Protein AF-A0A4V1T1F6-F1 (afdb_monomer_lite)

Sequence (88 aa):
MIKYADFEEAVAAAAGDISNWRHILPAIPYAHRRRYLMTVQEGFEMPVAFDMVMASLTLYEDDYLKFLEEAMAVYLNKPVNHSPNGNK

pLDDT: mean 87.59, std 15.44, range [42.5, 97.12]

Radius of gyration: 14.25 Å; chains: 1; bounding box: 27×48×28 Å

Foldseek 3Di:
DADLVNLLVLLCVLQPDCPVPSVCSVVQDPVCSVQLSVLSNLPDDNVVSSVLCVVCVPPDPVVSVLVSLVVSCVVVVHDDDPPPPDDD

Structure (mmCIF, N/CA/C/O backbone):
data_AF-A0A4V1T1F6-F1
#
_entry.id   AF-A0A4V1T1F6-F1
#
loop_
_atom_site.group_PDB
_atom_site.id
_atom_site.type_symbol
_atom_site.label_atom_id
_atom_site.label_alt_id
_atom_site.label_comp_id
_atom_site.label_asym_id
_atom_site.label_entity_id
_atom_site.label_seq_id
_atom_site.pdbx_PDB_ins_code
_atom_site.Cartn_x
_atom_site.Cartn_y
_atom_site.Cartn_z
_atom_site.occupancy
_atom_site.B_iso_or_equiv
_atom_site.auth_seq_id
_atom_site.auth_comp_id
_atom_site.auth_asym_id
_atom_site.auth_atom_id
_atom_site.pdbx_PDB_model_num
ATOM 1 N N . MET A 1 1 ? 14.485 1.073 -2.622 1.00 68.12 1 MET A N 1
ATOM 2 C CA . MET A 1 1 ? 13.858 0.467 -3.819 1.00 68.12 1 MET A CA 1
ATOM 3 C C . MET A 1 1 ? 13.458 -0.958 -3.477 1.00 68.12 1 MET A C 1
ATOM 5 O O . MET A 1 1 ? 14.347 -1.715 -3.122 1.00 68.12 1 MET A O 1
ATOM 9 N N . ILE A 1 2 ? 12.168 -1.311 -3.524 1.00 83.19 2 ILE A N 1
ATOM 10 C CA . ILE A 1 2 ? 11.679 -2.666 -3.186 1.00 83.19 2 ILE A CA 1
ATOM 11 C C . ILE A 1 2 ? 11.415 -3.426 -4.492 1.00 83.19 2 ILE A C 1
ATOM 13 O O . ILE A 1 2 ? 10.664 -2.937 -5.344 1.00 83.19 2 ILE A O 1
ATOM 17 N N . LYS A 1 3 ? 12.047 -4.588 -4.703 1.00 91.50 3 LYS A N 1
ATOM 18 C CA . LYS A 1 3 ? 11.771 -5.414 -5.894 1.00 91.50 3 LYS A CA 1
ATOM 19 C C . LYS A 1 3 ? 10.359 -5.991 -5.808 1.00 91.50 3 LYS A C 1
ATOM 21 O O . LYS A 1 3 ? 9.754 -6.007 -4.747 1.00 91.50 3 LYS A O 1
ATOM 26 N N . TYR A 1 4 ? 9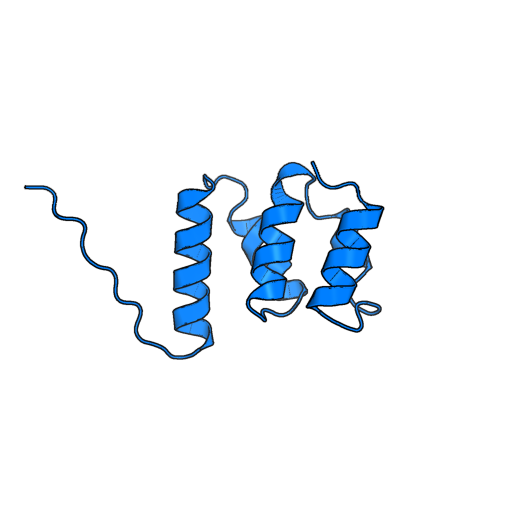.796 -6.419 -6.937 1.00 92.81 4 TYR A N 1
ATOM 27 C CA . TYR A 1 4 ? 8.414 -6.915 -6.938 1.00 92.81 4 TYR A CA 1
ATOM 28 C C . TYR A 1 4 ? 8.237 -8.174 -6.078 1.00 92.81 4 TYR A C 1
ATOM 30 O O . TYR A 1 4 ? 7.298 -8.218 -5.297 1.00 92.81 4 TYR A O 1
ATOM 38 N N . ALA A 1 5 ? 9.169 -9.131 -6.161 1.00 94.06 5 ALA A N 1
ATOM 39 C CA . ALA A 1 5 ? 9.143 -10.335 -5.328 1.00 94.06 5 ALA A CA 1
ATOM 40 C C . ALA A 1 5 ? 9.176 -9.990 -3.828 1.00 94.06 5 ALA A C 1
ATOM 42 O O . ALA A 1 5 ? 8.293 -10.408 -3.089 1.00 94.06 5 ALA A O 1
ATOM 43 N N . ASP A 1 6 ? 10.118 -9.136 -3.414 1.00 95.75 6 ASP A N 1
ATOM 44 C CA . ASP A 1 6 ? 10.235 -8.685 -2.020 1.00 95.75 6 ASP A CA 1
ATOM 45 C C . ASP A 1 6 ? 8.973 -7.936 -1.548 1.00 95.75 6 ASP A C 1
ATOM 47 O O . ASP A 1 6 ? 8.570 -8.031 -0.393 1.00 95.75 6 ASP A O 1
ATOM 51 N N . PHE A 1 7 ? 8.340 -7.169 -2.442 1.00 96.25 7 PHE A N 1
ATOM 52 C CA . PHE A 1 7 ? 7.095 -6.460 -2.152 1.00 96.25 7 PHE A CA 1
ATOM 53 C C . PHE A 1 7 ? 5.929 -7.426 -1.930 1.00 96.25 7 PHE A C 1
ATOM 55 O O . PHE A 1 7 ? 5.186 -7.273 -0.966 1.00 96.25 7 PHE A O 1
ATOM 62 N N . GLU A 1 8 ? 5.773 -8.414 -2.806 1.00 96.19 8 GLU A N 1
ATOM 63 C CA . GLU A 1 8 ? 4.724 -9.425 -2.701 1.00 96.19 8 GLU A CA 1
ATOM 64 C C . GLU A 1 8 ? 4.868 -10.261 -1.422 1.00 96.19 8 GLU A C 1
ATOM 66 O O . GLU A 1 8 ? 3.886 -10.448 -0.703 1.00 96.19 8 GLU A O 1
ATOM 71 N N . GLU A 1 9 ? 6.091 -10.687 -1.098 1.00 96.38 9 GLU A N 1
ATOM 72 C CA . GLU A 1 9 ? 6.396 -11.402 0.144 1.00 96.38 9 GLU A CA 1
ATOM 73 C C . GLU A 1 9 ? 6.078 -10.549 1.380 1.00 96.38 9 GLU A C 1
ATOM 75 O O . GLU A 1 9 ? 5.419 -11.022 2.306 1.00 96.38 9 GLU A O 1
ATOM 80 N N . ALA A 1 10 ? 6.471 -9.271 1.377 1.00 96.94 10 ALA A N 1
ATOM 81 C CA . ALA A 1 10 ? 6.194 -8.363 2.486 1.00 96.94 10 ALA A CA 1
ATOM 82 C C . ALA A 1 10 ? 4.689 -8.119 2.690 1.00 96.94 10 ALA A C 1
ATOM 84 O O . ALA A 1 10 ? 4.230 -8.045 3.830 1.00 96.94 10 ALA A O 1
ATOM 85 N N . VAL A 1 11 ? 3.911 -8.015 1.608 1.00 96.75 11 VAL A N 1
ATOM 86 C CA . VAL A 1 11 ? 2.452 -7.869 1.705 1.00 96.75 11 VAL A CA 1
ATOM 87 C C . VAL A 1 11 ? 1.812 -9.151 2.227 1.00 96.75 11 VAL A C 1
ATOM 89 O O . VAL A 1 11 ? 0.966 -9.069 3.111 1.00 96.75 11 VAL A O 1
ATOM 92 N N . ALA A 1 12 ? 2.229 -10.325 1.744 1.00 95.81 12 ALA A N 1
ATOM 93 C CA . ALA A 1 12 ? 1.732 -11.601 2.258 1.00 95.81 12 ALA A CA 1
ATOM 94 C C . ALA A 1 12 ? 2.046 -11.779 3.752 1.00 95.81 12 ALA A C 1
ATOM 96 O O . ALA A 1 12 ? 1.194 -12.221 4.520 1.00 95.81 12 ALA A O 1
ATOM 97 N N . ALA A 1 13 ? 3.237 -11.365 4.191 1.00 96.44 13 ALA A N 1
ATOM 98 C CA . ALA A 1 13 ? 3.613 -11.395 5.601 1.00 96.44 13 ALA A CA 1
ATOM 99 C C . ALA A 1 13 ? 2.759 -10.454 6.473 1.00 96.44 13 ALA A C 1
ATOM 101 O O . ALA A 1 13 ? 2.490 -10.779 7.627 1.00 96.44 13 ALA A O 1
ATOM 102 N N . ALA A 1 14 ? 2.335 -9.304 5.938 1.00 95.06 14 ALA A N 1
ATOM 103 C CA . ALA A 1 14 ? 1.526 -8.327 6.666 1.00 95.06 14 ALA A CA 1
ATOM 104 C C . ALA A 1 14 ? 0.018 -8.649 6.652 1.00 95.06 14 ALA A C 1
ATOM 106 O O . ALA A 1 14 ? -0.644 -8.503 7.674 1.00 95.06 14 ALA A O 1
ATOM 107 N N . ALA A 1 15 ? -0.524 -9.085 5.510 1.00 93.31 15 ALA A N 1
ATOM 108 C CA . ALA A 1 15 ? -1.960 -9.288 5.299 1.00 93.31 15 ALA A CA 1
ATOM 109 C C . ALA A 1 15 ? -2.434 -10.735 5.516 1.00 93.31 15 ALA A C 1
ATOM 111 O O . ALA A 1 15 ? -3.633 -10.972 5.663 1.00 93.31 15 ALA A O 1
ATOM 112 N N . GLY A 1 16 ? -1.525 -11.715 5.507 1.00 92.75 16 GLY A N 1
ATOM 113 C CA . GLY A 1 16 ? -1.869 -13.137 5.529 1.00 92.75 16 GLY A CA 1
ATOM 114 C C . GLY A 1 16 ? -2.166 -13.692 4.132 1.00 92.75 16 GLY A C 1
ATOM 115 O O . GLY A 1 16 ? -1.363 -13.545 3.211 1.00 92.75 16 GLY A O 1
ATOM 116 N N . ASP A 1 17 ? -3.297 -14.385 3.967 1.00 92.75 17 ASP A N 1
ATOM 117 C CA . ASP A 1 17 ? -3.681 -14.949 2.668 1.00 92.75 17 ASP A CA 1
ATOM 118 C C . ASP A 1 17 ? -4.098 -13.845 1.687 1.00 92.75 17 ASP A C 1
ATOM 120 O O . ASP A 1 17 ? -5.125 -13.186 1.846 1.00 92.75 17 ASP A O 1
ATOM 124 N N . ILE A 1 18 ? -3.297 -13.682 0.635 1.00 94.50 18 ILE A N 1
ATOM 125 C CA . ILE A 1 18 ? -3.500 -12.671 -0.405 1.00 94.50 18 ILE A CA 1
ATOM 126 C C . ILE A 1 18 ? -4.094 -13.241 -1.696 1.00 94.50 18 ILE A C 1
ATOM 128 O O . ILE A 1 18 ? -4.178 -12.520 -2.689 1.00 94.50 18 ILE A O 1
ATOM 132 N N . SER A 1 19 ? -4.478 -14.520 -1.737 1.00 93.50 19 SER A N 1
ATOM 133 C CA . SER A 1 19 ? -4.898 -15.220 -2.963 1.00 93.50 19 SER A CA 1
ATOM 134 C C . SER A 1 19 ? -5.984 -14.474 -3.752 1.00 93.50 19 SER A C 1
ATOM 136 O O . SER A 1 19 ? -5.850 -14.290 -4.964 1.00 93.50 19 SER A O 1
ATOM 138 N N . ASN A 1 20 ? -6.996 -13.950 -3.058 1.00 92.69 20 ASN A N 1
ATOM 139 C CA . ASN A 1 20 ? -8.104 -13.196 -3.657 1.00 92.69 20 ASN A CA 1
ATOM 140 C C . ASN A 1 20 ? -7.687 -11.822 -4.202 1.00 92.69 20 ASN A C 1
ATOM 142 O O . ASN A 1 20 ? -8.315 -11.299 -5.121 1.00 92.69 20 ASN A O 1
ATOM 146 N N . TRP A 1 21 ? -6.608 -11.249 -3.672 1.00 94.44 21 TRP A N 1
ATOM 147 C CA . TRP A 1 21 ? -6.197 -9.870 -3.938 1.00 94.44 21 TRP A CA 1
ATOM 148 C C . TRP A 1 21 ? -4.866 -9.758 -4.675 1.00 94.44 21 TRP A C 1
ATOM 150 O O . TRP A 1 21 ? -4.468 -8.667 -5.060 1.00 94.44 21 TRP A O 1
ATOM 160 N N . ARG A 1 22 ? -4.187 -10.872 -4.956 1.00 93.56 22 ARG A N 1
ATOM 161 C CA . ARG A 1 22 ? -2.862 -10.902 -5.595 1.00 93.56 22 ARG A CA 1
ATOM 162 C C . ARG A 1 22 ? -2.790 -10.089 -6.892 1.00 93.56 22 ARG A C 1
ATOM 164 O O . ARG A 1 22 ? -1.767 -9.476 -7.187 1.00 93.56 22 ARG A O 1
ATOM 171 N N . HIS A 1 23 ? -3.890 -10.048 -7.641 1.00 93.12 23 HIS A N 1
ATOM 172 C CA . HIS A 1 23 ? -4.012 -9.324 -8.905 1.00 93.12 23 HIS A CA 1
ATOM 173 C C . HIS A 1 23 ? -3.882 -7.795 -8.772 1.00 93.12 23 HIS A C 1
ATOM 175 O O . HIS A 1 23 ? -3.581 -7.139 -9.768 1.00 93.12 23 HIS A O 1
ATOM 181 N N . ILE A 1 24 ? -4.056 -7.220 -7.576 1.00 94.12 24 ILE A N 1
ATOM 182 C CA . ILE A 1 24 ? -3.906 -5.771 -7.358 1.00 94.12 24 ILE A CA 1
ATOM 183 C C . ILE A 1 24 ? -2.441 -5.366 -7.152 1.00 94.12 24 ILE A C 1
ATOM 185 O O . ILE A 1 24 ? -2.066 -4.230 -7.431 1.00 94.12 24 ILE A O 1
ATOM 189 N N . LEU A 1 25 ? -1.582 -6.292 -6.708 1.00 95.44 25 LEU A N 1
ATOM 190 C CA . LEU A 1 25 ? -0.182 -5.993 -6.392 1.00 95.44 25 LEU A CA 1
ATOM 191 C C . LEU A 1 25 ? 0.624 -5.462 -7.590 1.00 95.44 25 LEU A C 1
ATOM 193 O O . LEU A 1 25 ? 1.385 -4.509 -7.409 1.00 95.44 25 LEU A O 1
ATOM 197 N N . PRO A 1 26 ? 0.477 -6.011 -8.814 1.00 95.25 26 PRO A N 1
ATOM 198 C CA . PRO A 1 26 ? 1.114 -5.449 -10.002 1.00 95.25 26 PRO A CA 1
ATOM 199 C C . PRO A 1 26 ? 0.649 -4.031 -10.356 1.00 95.25 26 PRO A C 1
ATOM 201 O O . PRO A 1 26 ? 1.414 -3.295 -10.975 1.00 95.25 26 PRO A O 1
ATOM 204 N N . ALA A 1 27 ? -0.578 -3.646 -9.987 1.00 95.06 27 ALA A N 1
ATOM 205 C CA . ALA A 1 27 ? -1.149 -2.341 -10.327 1.00 95.06 27 ALA A CA 1
ATOM 206 C C . ALA A 1 27 ? -0.577 -1.198 -9.471 1.00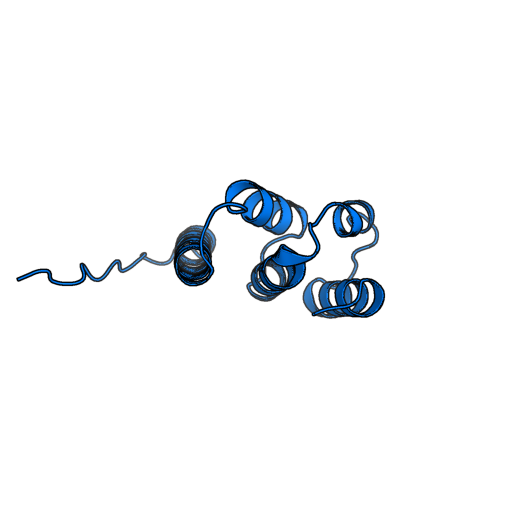 95.06 27 ALA A C 1
ATOM 208 O O . ALA A 1 27 ? -0.710 -0.030 -9.828 1.00 95.06 27 ALA A O 1
ATOM 209 N N . ILE A 1 28 ? 0.088 -1.519 -8.357 1.00 96.12 28 ILE A N 1
ATOM 210 C CA . ILE A 1 28 ? 0.672 -0.524 -7.459 1.00 96.12 28 ILE A CA 1
ATOM 211 C C . ILE A 1 28 ? 1.959 0.024 -8.086 1.00 96.12 28 ILE A C 1
ATOM 213 O O . ILE A 1 28 ? 2.925 -0.733 -8.279 1.00 96.12 28 ILE A O 1
ATOM 217 N N . PRO A 1 29 ? 2.030 1.341 -8.367 1.00 94.44 29 PRO A N 1
ATOM 218 C CA . PRO A 1 29 ? 3.210 1.914 -8.980 1.00 94.44 29 PRO A CA 1
ATOM 219 C C . PRO A 1 29 ? 4.426 1.726 -8.085 1.00 94.44 29 PRO A C 1
ATOM 221 O O . PRO A 1 29 ? 4.365 1.812 -6.857 1.00 94.44 29 PRO A O 1
ATOM 224 N N . TYR A 1 30 ? 5.565 1.515 -8.730 1.00 93.69 30 TYR A N 1
ATOM 225 C CA . TYR A 1 30 ? 6.815 1.180 -8.064 1.00 93.69 30 TYR A CA 1
ATOM 226 C C . TYR A 1 30 ? 7.185 2.153 -6.929 1.00 93.69 30 TYR A C 1
ATOM 228 O O . TYR A 1 30 ? 7.574 1.722 -5.843 1.00 93.69 30 TYR A O 1
ATOM 236 N N . ALA A 1 31 ? 7.000 3.456 -7.162 1.00 93.38 31 ALA A N 1
ATOM 237 C CA . ALA A 1 31 ? 7.293 4.518 -6.201 1.00 93.38 31 ALA A CA 1
ATOM 238 C C . ALA A 1 31 ? 6.420 4.469 -4.931 1.00 93.38 31 ALA A C 1
ATOM 240 O O . ALA A 1 31 ? 6.827 4.984 -3.893 1.00 93.38 31 ALA A O 1
ATOM 241 N N . HIS A 1 32 ? 5.256 3.816 -4.983 1.00 95.69 32 HIS A N 1
ATOM 242 C CA . HIS A 1 32 ? 4.276 3.808 -3.894 1.00 95.69 32 HIS A CA 1
ATOM 243 C C . HIS A 1 32 ? 4.125 2.445 -3.208 1.00 95.69 32 HIS A C 1
ATOM 245 O O . HIS A 1 32 ? 3.306 2.297 -2.305 1.00 95.69 32 HIS A O 1
ATOM 251 N N . ARG A 1 33 ? 4.958 1.455 -3.548 1.00 95.56 33 ARG A N 1
ATOM 252 C CA . ARG A 1 33 ? 4.946 0.140 -2.877 1.00 95.56 33 ARG A CA 1
ATOM 253 C C . ARG A 1 33 ? 5.191 0.230 -1.371 1.00 95.56 33 ARG A C 1
ATOM 255 O O . ARG A 1 33 ? 4.565 -0.500 -0.612 1.00 95.56 33 ARG A O 1
ATOM 262 N N . ARG A 1 34 ? 6.059 1.153 -0.932 1.00 94.69 34 ARG A N 1
ATOM 263 C CA . ARG A 1 34 ? 6.294 1.412 0.500 1.00 94.69 34 ARG A CA 1
ATOM 264 C C . ARG A 1 34 ? 5.023 1.909 1.190 1.00 94.69 34 ARG A C 1
ATOM 266 O O . ARG A 1 34 ? 4.700 1.420 2.260 1.00 94.69 34 ARG A O 1
ATOM 273 N N . ARG A 1 35 ? 4.299 2.834 0.552 1.00 95.81 35 ARG A N 1
ATOM 274 C CA . ARG A 1 35 ? 3.034 3.381 1.060 1.00 95.81 35 ARG A CA 1
ATOM 275 C C . ARG A 1 35 ? 1.995 2.283 1.240 1.00 95.81 35 ARG A C 1
ATOM 277 O O . ARG A 1 35 ? 1.475 2.112 2.331 1.00 95.81 35 ARG A O 1
ATOM 284 N N . TYR A 1 36 ? 1.801 1.470 0.204 1.00 97.12 36 TYR A N 1
ATOM 285 C CA . TYR A 1 36 ? 0.876 0.343 0.269 1.00 97.12 36 TYR A CA 1
ATOM 286 C C . TYR A 1 36 ? 1.205 -0.621 1.411 1.00 97.12 36 TYR A C 1
ATOM 288 O O . TYR A 1 36 ? 0.326 -0.974 2.190 1.00 97.12 36 TYR A O 1
ATOM 296 N N . LEU A 1 37 ? 2.481 -1.006 1.543 1.00 96.50 37 LEU A N 1
ATOM 297 C CA . LEU A 1 37 ? 2.917 -1.884 2.625 1.00 96.50 37 LEU A CA 1
ATOM 298 C C . LEU A 1 37 ? 2.620 -1.275 4.001 1.00 96.50 37 LEU A C 1
ATOM 300 O O . LEU A 1 37 ? 2.111 -1.981 4.863 1.00 96.50 37 LEU A O 1
ATOM 304 N N . MET A 1 38 ? 2.884 0.022 4.187 1.00 95.44 38 MET A N 1
ATOM 305 C CA . MET A 1 38 ? 2.566 0.713 5.439 1.00 95.44 38 MET A CA 1
ATOM 306 C C . MET A 1 38 ? 1.067 0.669 5.739 1.00 95.44 38 MET A C 1
ATOM 308 O O . MET A 1 38 ? 0.688 0.301 6.841 1.00 95.44 38 MET A O 1
ATOM 312 N N . THR A 1 39 ? 0.201 0.965 4.767 1.00 95.88 39 THR A N 1
ATOM 313 C CA . THR A 1 39 ? -1.257 0.912 4.986 1.00 95.88 39 THR A CA 1
ATOM 314 C C . THR A 1 39 ? -1.735 -0.485 5.364 1.00 95.88 39 THR A C 1
ATOM 316 O O . THR A 1 39 ? -2.527 -0.636 6.286 1.00 95.88 39 THR A O 1
ATOM 319 N N . VAL A 1 40 ? -1.225 -1.521 4.698 1.00 95.81 40 VAL A N 1
ATOM 320 C CA . VAL A 1 40 ? -1.559 -2.910 5.044 1.00 95.81 40 VAL A CA 1
ATOM 321 C C . VAL A 1 40 ? -1.061 -3.263 6.453 1.00 95.81 40 VAL A C 1
ATOM 323 O O . VAL A 1 40 ? -1.777 -3.917 7.205 1.00 95.81 40 VAL A O 1
ATOM 326 N N . GLN A 1 41 ? 0.131 -2.801 6.845 1.00 95.06 41 GLN A N 1
ATOM 327 C CA . GLN A 1 41 ? 0.693 -3.025 8.186 1.00 95.06 41 GLN A CA 1
ATOM 328 C C . GLN A 1 41 ? -0.092 -2.325 9.303 1.00 95.06 41 GLN A C 1
ATOM 330 O O . GLN A 1 41 ? -0.146 -2.847 10.414 1.00 95.06 41 GLN A O 1
ATOM 335 N N . GLU A 1 42 ? -0.736 -1.195 9.008 1.00 92.38 42 GLU A N 1
ATOM 336 C CA . GLU A 1 42 ? -1.666 -0.527 9.929 1.00 92.38 42 GLU A CA 1
ATOM 337 C C . GLU A 1 42 ? -3.000 -1.288 10.095 1.00 92.38 42 GLU A C 1
ATOM 339 O O . GLU A 1 42 ? -3.822 -0.938 10.940 1.00 92.38 42 GLU A O 1
ATOM 344 N N . GLY A 1 43 ? -3.213 -2.366 9.332 1.00 91.50 43 GLY A N 1
ATOM 345 C CA . GLY A 1 43 ? -4.363 -3.261 9.470 1.00 91.50 43 GLY A CA 1
ATOM 346 C C . GLY A 1 43 ? -5.522 -2.962 8.522 1.00 91.50 43 GLY A C 1
ATOM 347 O O . GLY A 1 43 ? -6.601 -3.533 8.686 1.00 91.50 43 GLY A O 1
ATOM 348 N N . PHE A 1 44 ? -5.326 -2.095 7.525 1.00 93.38 44 PHE A N 1
ATOM 349 C CA . PHE A 1 44 ? -6.320 -1.906 6.472 1.00 93.38 44 PHE A CA 1
ATOM 350 C C . PHE A 1 44 ? -6.384 -3.117 5.543 1.00 93.38 44 PHE A C 1
ATOM 352 O O . PHE A 1 44 ? -5.367 -3.711 5.178 1.00 93.38 44 PHE A O 1
ATOM 359 N N . GLU A 1 45 ? -7.594 -3.430 5.082 1.00 93.31 45 GLU A N 1
ATOM 360 C CA . GLU A 1 45 ? -7.787 -4.438 4.048 1.00 93.31 45 GLU A CA 1
ATOM 361 C C . GLU A 1 45 ? -7.083 -4.033 2.746 1.00 93.31 45 GLU A C 1
ATOM 363 O O . GLU A 1 45 ? -7.065 -2.869 2.346 1.00 93.31 45 GLU A O 1
ATOM 368 N N . MET A 1 46 ? -6.537 -5.022 2.041 1.00 95.56 46 MET A N 1
ATOM 369 C CA . MET A 1 46 ? -5.806 -4.844 0.786 1.00 95.56 46 MET A CA 1
ATOM 370 C C . MET A 1 46 ? -6.488 -3.954 -0.278 1.00 95.56 46 MET A C 1
ATOM 372 O O . MET A 1 46 ? -5.769 -3.136 -0.865 1.00 95.56 46 MET A O 1
ATOM 376 N N . PRO A 1 47 ? -7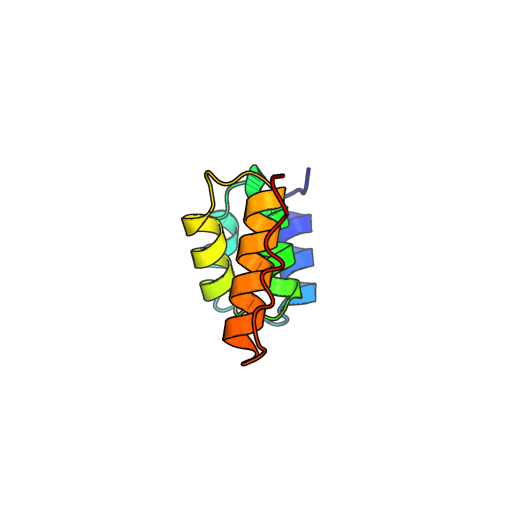.805 -4.071 -0.566 1.00 95.31 47 PRO A N 1
ATOM 377 C CA . PRO A 1 47 ? -8.482 -3.154 -1.490 1.00 95.31 47 PRO A CA 1
ATOM 378 C C . PRO A 1 47 ? -8.548 -1.716 -0.956 1.00 95.31 47 PRO A C 1
ATOM 380 O O . PRO A 1 47 ? -8.290 -0.779 -1.704 1.00 95.31 47 PRO A O 1
ATOM 383 N N . VAL A 1 48 ? -8.784 -1.527 0.345 1.00 94.69 48 VAL A N 1
ATOM 384 C CA . VAL A 1 48 ? -8.808 -0.192 0.967 1.00 94.69 48 VAL A CA 1
ATOM 385 C C . VAL A 1 48 ? -7.424 0.453 0.905 1.00 94.69 48 VAL A C 1
ATOM 387 O O . VAL A 1 48 ? -7.288 1.608 0.502 1.00 94.69 48 VAL A O 1
ATOM 390 N N . ALA A 1 49 ? -6.374 -0.310 1.217 1.00 96.38 49 ALA A N 1
ATOM 391 C CA . ALA A 1 49 ? -4.994 0.142 1.084 1.00 96.38 49 ALA A CA 1
ATOM 392 C C . ALA A 1 49 ? -4.651 0.552 -0.359 1.00 96.38 49 ALA A C 1
ATOM 394 O O . ALA A 1 49 ? -3.901 1.506 -0.578 1.00 96.38 49 ALA A O 1
ATOM 395 N N . PHE A 1 50 ? -5.208 -0.146 -1.352 1.00 96.81 50 PHE A N 1
ATOM 396 C CA . PHE A 1 50 ? -5.013 0.189 -2.759 1.00 96.81 50 PHE A CA 1
ATOM 397 C C . PHE A 1 50 ? -5.667 1.530 -3.091 1.00 96.81 50 PHE A C 1
ATOM 399 O O . PHE A 1 50 ? -4.987 2.417 -3.612 1.00 96.81 50 PHE A O 1
ATOM 406 N N . ASP A 1 51 ? -6.935 1.708 -2.721 1.00 96.06 51 ASP A N 1
ATOM 407 C CA . ASP A 1 51 ? -7.682 2.946 -2.955 1.00 96.06 51 ASP A CA 1
ATOM 408 C C . ASP A 1 51 ? -6.997 4.148 -2.296 1.00 96.06 51 ASP A C 1
ATOM 410 O O . ASP A 1 51 ? -6.809 5.189 -2.928 1.00 96.06 51 ASP A O 1
ATOM 414 N N . MET A 1 52 ? -6.525 3.984 -1.058 1.00 95.81 52 MET A N 1
ATOM 415 C CA . MET A 1 52 ? -5.766 5.003 -0.329 1.00 95.81 52 MET A CA 1
ATOM 416 C C . MET A 1 52 ? -4.485 5.417 -1.059 1.00 95.81 52 MET A C 1
ATOM 418 O O . MET A 1 52 ? -4.176 6.607 -1.156 1.00 95.81 52 MET A O 1
ATOM 422 N N . VAL A 1 53 ? -3.729 4.459 -1.600 1.00 95.81 53 VAL A N 1
ATOM 423 C CA . VAL A 1 53 ? -2.519 4.764 -2.375 1.00 95.81 53 VAL A CA 1
ATOM 424 C C . VAL A 1 53 ? -2.869 5.440 -3.699 1.00 95.81 53 VAL A C 1
ATOM 426 O O . VAL A 1 53 ? -2.213 6.415 -4.065 1.00 95.81 53 VAL A O 1
ATOM 429 N N . MET A 1 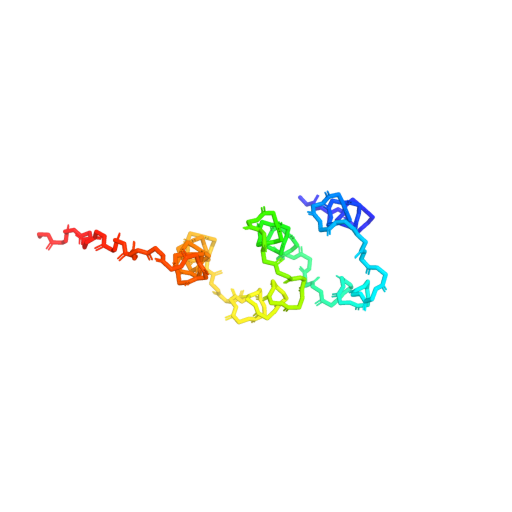54 ? -3.908 4.977 -4.400 1.00 95.88 54 MET A N 1
ATOM 430 C CA . MET A 1 54 ? -4.334 5.574 -5.671 1.00 95.88 54 MET A CA 1
ATOM 431 C C . MET A 1 54 ? -4.855 7.006 -5.496 1.00 95.88 54 MET A C 1
ATOM 433 O O . MET A 1 54 ? -4.550 7.876 -6.310 1.00 95.88 54 MET A O 1
ATOM 437 N N . ALA A 1 55 ? -5.575 7.286 -4.409 1.00 94.88 55 ALA A N 1
ATOM 438 C CA . ALA A 1 55 ? -6.067 8.625 -4.085 1.00 94.88 55 ALA A CA 1
ATOM 439 C C . ALA A 1 55 ? -4.949 9.602 -3.675 1.00 94.88 55 ALA A C 1
ATOM 441 O O . ALA A 1 55 ? -5.143 10.815 -3.707 1.00 94.88 55 ALA A O 1
ATOM 442 N N . SER A 1 56 ? -3.773 9.089 -3.302 1.00 95.62 56 SER A N 1
ATOM 443 C CA . SER A 1 56 ? -2.678 9.870 -2.715 1.00 95.62 56 SER A CA 1
ATOM 444 C C . SER A 1 56 ? -1.392 9.878 -3.547 1.00 95.62 56 SER A C 1
ATOM 446 O O . SER A 1 56 ? -0.333 10.268 -3.047 1.00 95.62 56 SER A O 1
ATOM 448 N N . LEU A 1 57 ? -1.454 9.488 -4.826 1.00 95.06 57 LEU A N 1
ATOM 449 C CA . LEU A 1 57 ? -0.277 9.395 -5.706 1.00 95.06 57 LEU A CA 1
A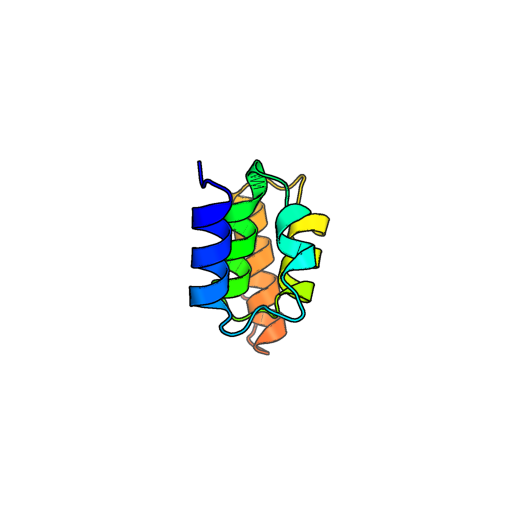TOM 450 C C . LEU A 1 57 ? 0.502 10.714 -5.812 1.00 95.06 57 LEU A C 1
ATOM 452 O O . LEU A 1 57 ? 1.726 10.702 -5.928 1.00 95.06 57 LEU A O 1
ATOM 456 N N . THR A 1 58 ? -0.195 11.849 -5.743 1.00 95.25 58 THR A N 1
ATOM 457 C CA . THR A 1 58 ? 0.401 13.187 -5.857 1.00 95.25 58 THR A CA 1
ATOM 458 C C . THR A 1 58 ? 0.837 13.780 -4.521 1.00 95.25 58 THR A C 1
ATOM 460 O O . THR A 1 58 ? 1.451 14.844 -4.513 1.00 95.25 58 THR A O 1
ATOM 463 N N . LEU A 1 59 ? 0.513 13.138 -3.394 1.00 95.38 59 LEU A N 1
ATOM 464 C CA . LEU A 1 59 ? 0.926 13.625 -2.080 1.00 95.38 59 LEU A CA 1
ATOM 465 C C . LEU A 1 59 ? 2.418 13.393 -1.872 1.00 95.38 59 LEU A C 1
ATOM 467 O O . LEU A 1 59 ? 2.955 12.346 -2.255 1.00 95.38 59 LEU A O 1
ATOM 471 N N . TYR A 1 60 ? 3.069 14.333 -1.191 1.00 94.00 60 TYR A N 1
ATOM 472 C CA . TYR A 1 60 ? 4.388 14.101 -0.614 1.00 94.00 60 TYR A CA 1
ATOM 473 C C . TYR A 1 60 ? 4.306 13.066 0.511 1.00 94.00 60 TYR A C 1
ATOM 475 O O . TYR A 1 60 ? 3.226 12.702 0.975 1.00 94.00 60 TYR A O 1
ATOM 483 N N . GLU A 1 61 ? 5.453 12.522 0.910 1.00 90.31 61 GLU A N 1
ATOM 484 C CA . GLU A 1 61 ? 5.500 11.456 1.913 1.00 90.31 61 GLU A CA 1
ATOM 485 C C . GLU A 1 61 ? 4.921 11.896 3.262 1.00 90.31 61 GLU A C 1
ATOM 487 O O . GLU A 1 61 ? 4.057 11.199 3.784 1.00 90.31 61 GLU A O 1
ATOM 492 N N . ASP A 1 62 ? 5.289 13.076 3.761 1.00 93.50 62 ASP A N 1
ATOM 493 C CA . ASP A 1 62 ? 4.775 13.597 5.036 1.00 93.50 62 ASP A CA 1
ATOM 494 C C . ASP A 1 62 ? 3.256 13.821 5.018 1.00 93.50 62 ASP A C 1
ATOM 496 O O . ASP A 1 62 ? 2.572 13.546 6.002 1.00 93.50 62 ASP A O 1
ATOM 500 N N . ASP A 1 63 ? 2.706 14.285 3.893 1.00 95.94 63 ASP A N 1
ATOM 501 C CA . ASP A 1 63 ? 1.261 14.497 3.746 1.00 95.94 63 ASP A CA 1
ATOM 502 C C . ASP A 1 63 ? 0.510 13.172 3.638 1.00 95.94 63 ASP A C 1
ATOM 504 O O . ASP A 1 63 ? -0.589 13.026 4.168 1.00 95.94 63 ASP A O 1
ATOM 508 N N . TYR A 1 64 ? 1.126 12.175 3.004 1.00 95.25 64 TYR A N 1
ATOM 509 C CA . TYR A 1 64 ? 0.589 10.826 2.983 1.00 95.25 64 TYR A CA 1
ATOM 510 C C . TYR A 1 64 ? 0.568 10.183 4.379 1.00 95.25 64 TYR A C 1
ATOM 512 O O . TYR A 1 64 ? -0.394 9.496 4.712 1.00 95.25 64 TYR A O 1
ATOM 520 N N . LEU A 1 65 ? 1.592 10.412 5.210 1.00 93.94 65 LEU A N 1
ATOM 521 C CA . LEU A 1 65 ? 1.611 9.904 6.586 1.00 93.94 65 LEU A CA 1
ATOM 522 C C . LEU A 1 65 ? 0.491 10.517 7.431 1.00 93.94 65 LEU A C 1
ATOM 524 O O . LEU A 1 65 ? -0.195 9.784 8.137 1.00 93.94 65 LEU A O 1
ATOM 528 N N . LYS A 1 66 ? 0.254 11.828 7.3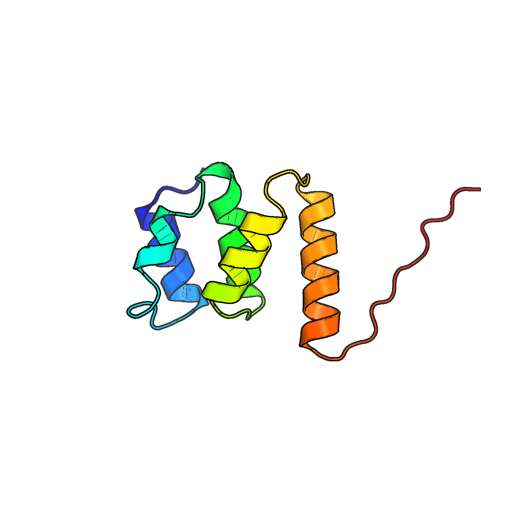01 1.00 95.06 66 LYS A N 1
ATOM 529 C CA . LYS A 1 66 ? -0.887 12.496 7.950 1.00 95.06 66 LYS A CA 1
ATOM 530 C C . LYS A 1 66 ? -2.219 11.933 7.462 1.00 95.06 66 LYS A C 1
ATOM 532 O O . LYS A 1 66 ? -3.071 11.597 8.273 1.00 95.06 66 LYS A O 1
ATOM 537 N N . PHE A 1 67 ? -2.369 11.755 6.148 1.00 94.75 67 PHE A N 1
ATOM 538 C CA . PHE A 1 67 ? -3.556 11.131 5.561 1.00 94.75 67 PHE A CA 1
ATOM 539 C C . PHE A 1 67 ? -3.808 9.718 6.120 1.00 94.75 67 PHE A C 1
ATOM 541 O O . PHE A 1 67 ? -4.943 9.369 6.438 1.00 94.75 67 PHE A O 1
ATOM 548 N N . LEU A 1 68 ? -2.756 8.907 6.275 1.00 94.06 68 LEU A N 1
ATOM 549 C CA . LEU A 1 68 ? -2.854 7.569 6.863 1.00 94.06 68 LEU A CA 1
ATOM 550 C C . LEU A 1 68 ? -3.251 7.622 8.348 1.00 94.06 68 LEU A C 1
ATOM 552 O O . LEU A 1 68 ? -4.105 6.848 8.774 1.00 94.06 68 LEU A O 1
ATOM 556 N N . GLU A 1 69 ? -2.672 8.544 9.120 1.00 93.06 69 GLU A N 1
ATOM 557 C CA . GLU A 1 69 ? -3.009 8.764 10.533 1.00 93.06 69 GLU A CA 1
ATOM 558 C C . GLU A 1 69 ? -4.479 9.182 10.711 1.00 93.06 69 GLU A C 1
ATOM 560 O O . GLU A 1 69 ? -5.195 8.620 11.544 1.00 93.06 69 GLU A O 1
ATOM 565 N N . GLU A 1 70 ? -4.954 10.115 9.885 1.00 92.00 70 GLU A N 1
ATOM 566 C CA . GLU A 1 70 ? -6.351 10.556 9.847 1.00 92.00 70 GLU A CA 1
ATOM 567 C C . GLU A 1 70 ? -7.298 9.398 9.519 1.00 92.00 70 GLU A C 1
ATOM 569 O O . GLU A 1 70 ? -8.283 9.172 10.230 1.00 92.00 70 GLU A O 1
ATOM 574 N N . ALA A 1 71 ? -6.976 8.624 8.478 1.00 90.75 71 ALA A N 1
ATOM 575 C CA . ALA A 1 71 ? -7.755 7.456 8.086 1.00 90.75 71 ALA A CA 1
ATOM 576 C C . ALA A 1 71 ? -7.815 6.412 9.211 1.00 90.75 71 ALA A C 1
ATOM 578 O O . ALA A 1 71 ? -8.886 5.873 9.486 1.00 90.75 71 ALA A O 1
ATOM 579 N N . MET A 1 72 ? -6.697 6.161 9.900 1.00 89.62 72 MET A N 1
ATOM 580 C CA . MET A 1 72 ? -6.631 5.230 11.031 1.00 89.62 72 MET A CA 1
ATOM 581 C C . MET A 1 72 ? -7.483 5.679 12.211 1.00 89.62 72 MET A C 1
ATOM 583 O O . MET A 1 72 ? -8.174 4.866 12.828 1.00 89.62 72 MET A O 1
ATOM 587 N N . ALA A 1 73 ? -7.455 6.968 12.535 1.00 86.88 73 ALA A N 1
ATOM 588 C CA . ALA A 1 73 ? -8.260 7.512 13.616 1.00 86.88 73 ALA A CA 1
ATOM 589 C C . ALA A 1 73 ? -9.764 7.363 13.325 1.00 86.88 73 ALA A C 1
ATOM 591 O O . ALA A 1 73 ? -10.505 6.913 14.202 1.00 86.88 73 ALA A O 1
ATOM 592 N N . VAL A 1 74 ? -10.200 7.613 12.084 1.00 84.75 74 VAL A N 1
ATOM 593 C CA . VAL A 1 74 ? -11.586 7.354 11.655 1.00 84.75 74 VAL A CA 1
ATOM 594 C C . VAL A 1 74 ? -11.913 5.858 11.704 1.00 84.75 74 VAL A C 1
ATOM 596 O O . VAL A 1 74 ? -12.930 5.474 12.280 1.00 84.75 74 VAL A O 1
ATOM 599 N N . TYR A 1 75 ? -11.043 5.006 11.157 1.00 78.62 75 TYR A N 1
ATOM 600 C CA . TYR A 1 75 ? -11.252 3.556 11.087 1.00 78.62 75 TYR A CA 1
ATOM 601 C C . TYR A 1 75 ? -11.364 2.903 12.474 1.00 78.62 75 TYR A C 1
ATOM 603 O O . TYR A 1 75 ? -12.196 2.025 12.693 1.00 78.62 75 TYR A O 1
ATOM 611 N N . LEU A 1 76 ? -10.571 3.372 13.443 1.00 74.12 76 LEU A N 1
ATOM 612 C CA . LEU A 1 76 ? -10.565 2.880 14.824 1.00 74.12 76 LEU A CA 1
ATOM 613 C C . LEU A 1 76 ? -11.547 3.611 15.752 1.00 74.12 76 LEU A C 1
ATOM 615 O O . LEU A 1 76 ? -11.556 3.334 16.954 1.00 74.12 76 LEU A O 1
ATOM 619 N N . ASN A 1 77 ? -12.359 4.540 15.233 1.00 68.56 77 ASN A N 1
ATOM 620 C CA . ASN A 1 77 ? -13.282 5.362 16.024 1.00 68.56 77 ASN A CA 1
ATOM 621 C C . ASN A 1 77 ? -12.575 6.155 17.153 1.00 68.56 77 ASN A C 1
ATOM 623 O O . ASN A 1 77 ? -13.127 6.370 18.235 1.00 68.56 77 ASN A O 1
ATOM 627 N N . LYS A 1 78 ? -11.323 6.569 16.920 1.00 54.53 78 LYS A N 1
ATOM 628 C CA . LYS A 1 78 ? -10.521 7.386 17.843 1.00 54.53 78 LYS A CA 1
ATOM 629 C C . LYS A 1 78 ? -10.610 8.866 17.443 1.00 54.53 78 LYS A C 1
ATOM 631 O O . LYS A 1 78 ? -10.647 9.172 16.254 1.00 54.53 78 LYS A O 1
ATOM 636 N N . PRO A 1 79 ? -10.620 9.810 18.402 1.00 50.16 79 PRO A N 1
ATOM 637 C CA . PRO A 1 79 ? -10.627 11.231 18.074 1.00 50.16 79 PRO A CA 1
ATOM 638 C C . PRO A 1 79 ? -9.330 11.623 17.352 1.00 50.16 79 PRO A C 1
ATOM 640 O O . PRO A 1 79 ? -8.235 11.405 17.872 1.00 50.16 79 PRO A O 1
ATOM 643 N N . VAL A 1 80 ? -9.463 12.222 16.166 1.00 55.19 80 VAL A N 1
ATOM 644 C CA . VAL A 1 80 ? -8.350 12.826 15.425 1.00 55.19 80 VAL A CA 1
ATOM 645 C C . VAL A 1 80 ? -7.972 14.130 16.136 1.00 55.19 80 VAL A C 1
ATOM 647 O O . VAL A 1 80 ? -8.692 15.125 16.046 1.00 55.19 80 VAL A O 1
ATOM 650 N N . ASN A 1 81 ? -6.863 14.144 16.875 1.00 53.47 81 ASN A N 1
ATOM 651 C CA . ASN A 1 81 ? -6.331 15.379 17.453 1.00 53.47 81 ASN A CA 1
ATOM 652 C C . ASN A 1 81 ? -5.436 16.075 16.426 1.00 53.47 81 ASN A C 1
ATOM 654 O O . ASN A 1 81 ? -4.216 15.926 16.443 1.00 53.47 81 ASN A O 1
ATOM 658 N N . HIS A 1 82 ? -6.034 16.883 15.554 1.00 51.09 82 HIS A N 1
ATOM 659 C CA . HIS A 1 82 ? -5.265 17.880 14.820 1.00 51.09 82 HIS A CA 1
ATOM 660 C C . HIS A 1 82 ? -4.787 18.944 15.805 1.00 51.09 82 HIS A C 1
ATOM 662 O O . HIS A 1 82 ? -5.541 19.844 16.173 1.00 51.09 82 HIS A O 1
ATOM 668 N N . SER A 1 83 ? -3.535 18.847 16.255 1.00 42.69 83 SER A N 1
ATOM 669 C CA . SER A 1 83 ? -2.883 19.988 16.891 1.00 42.69 83 SER A CA 1
ATOM 670 C C . SER A 1 83 ? -2.738 21.076 15.820 1.00 42.69 83 SER A C 1
ATOM 672 O O . SER A 1 83 ? -2.061 20.833 14.815 1.00 42.69 83 SER A O 1
ATOM 674 N N . PRO A 1 84 ? -3.386 22.248 15.957 1.00 47.47 84 PRO A N 1
ATOM 675 C CA . PRO A 1 84 ? -3.188 23.328 15.012 1.00 47.47 84 PRO A CA 1
ATOM 676 C C . PRO A 1 84 ? -1.752 23.808 15.200 1.00 47.47 84 PRO A C 1
ATOM 678 O O . PRO A 1 84 ? -1.427 24.433 16.211 1.00 47.47 84 PRO A O 1
ATOM 681 N N . ASN A 1 85 ? -0.871 23.476 14.255 1.00 51.22 85 ASN A N 1
ATOM 682 C CA . ASN A 1 85 ? 0.462 24.058 14.231 1.00 51.22 85 ASN A CA 1
ATOM 683 C C . ASN A 1 85 ? 0.303 25.580 14.220 1.00 51.22 85 ASN A C 1
ATOM 685 O O . ASN A 1 85 ? -0.260 26.165 13.292 1.00 51.22 85 ASN A O 1
ATOM 689 N N . GLY A 1 86 ? 0.745 26.192 15.315 1.00 50.81 86 GLY A N 1
ATOM 690 C CA . GLY A 1 86 ? 0.690 27.620 15.532 1.00 50.81 86 GLY A CA 1
ATOM 691 C C . GLY A 1 86 ? 1.559 28.340 14.516 1.00 50.81 86 GLY A C 1
ATOM 692 O O . GLY A 1 86 ? 2.780 28.328 14.631 1.00 50.81 86 GLY A O 1
ATOM 693 N N . ASN A 1 87 ? 0.917 29.027 13.579 1.00 43.28 87 ASN A N 1
ATOM 694 C CA . ASN A 1 87 ? 1.500 30.216 12.983 1.00 43.28 87 ASN A CA 1
ATOM 695 C C . ASN A 1 87 ? 1.133 31.399 13.885 1.00 43.28 87 ASN A C 1
ATOM 697 O O . ASN A 1 87 ? -0.011 31.856 13.892 1.00 43.28 87 ASN A O 1
ATOM 701 N N . LYS A 1 88 ? 2.108 31.826 14.692 1.00 42.50 88 LYS A N 1
ATOM 702 C CA . LYS A 1 88 ? 2.190 33.202 15.188 1.00 42.50 88 LYS A CA 1
ATOM 703 C C . LYS A 1 88 ? 2.879 34.061 14.141 1.00 42.50 88 LYS A C 1
ATOM 705 O O . LYS A 1 88 ? 3.816 33.532 13.504 1.00 42.50 88 LYS A O 1
#

Secondary structure (DSSP, 8-state):
---HHHHHHHHHHHHS--TTTGGGGGGS-GGGHHHHHHHHHTT--HHHHHHHHHHTTTS-HHHHHHHHHHHHHHHTT-----------